Protein AF-A0A3B9YF34-F1 (afdb_monomer_lite)

Structure (mmCIF, N/CA/C/O backbone):
data_AF-A0A3B9YF34-F1
#
_entry.id   AF-A0A3B9YF34-F1
#
loop_
_atom_site.group_PDB
_atom_site.id
_atom_site.type_symbol
_atom_site.label_atom_id
_atom_site.label_alt_id
_atom_site.label_comp_id
_atom_site.label_asym_id
_atom_site.label_entity_id
_atom_site.label_seq_id
_atom_site.pdbx_PDB_ins_code
_atom_site.Cartn_x
_atom_site.Cartn_y
_atom_site.Cartn_z
_atom_site.occupancy
_atom_site.B_iso_or_equiv
_atom_site.auth_seq_id
_atom_site.auth_comp_id
_atom_site.auth_asym_id
_atom_site.auth_atom_id
_atom_site.pdbx_PDB_model_num
ATOM 1 N N . MET A 1 1 ? -13.898 -15.153 -31.337 1.00 58.31 1 MET A N 1
ATOM 2 C CA . MET A 1 1 ? -12.821 -14.149 -31.198 1.00 58.31 1 MET A CA 1
ATOM 3 C C . MET A 1 1 ? -11.524 -14.801 -31.645 1.00 58.31 1 MET A C 1
ATOM 5 O O . MET A 1 1 ? -11.130 -15.784 -31.034 1.00 58.31 1 MET A O 1
ATOM 9 N N . ILE A 1 2 ? -10.920 -14.333 -32.736 1.00 76.56 2 ILE A N 1
ATOM 10 C CA . ILE A 1 2 ? -9.620 -14.837 -33.200 1.00 76.56 2 ILE A CA 1
ATOM 11 C C . ILE A 1 2 ? -8.551 -14.050 -32.438 1.00 76.56 2 ILE A C 1
ATOM 13 O O . ILE A 1 2 ? -8.515 -12.827 -32.538 1.00 76.56 2 ILE A O 1
ATOM 17 N N . ILE A 1 3 ? -7.735 -14.728 -31.630 1.00 77.19 3 ILE A N 1
ATOM 18 C CA . ILE A 1 3 ? -6.566 -14.112 -30.992 1.00 77.19 3 ILE A CA 1
ATOM 19 C C . ILE A 1 3 ? -5.372 -14.370 -31.909 1.00 77.19 3 ILE A C 1
ATOM 21 O O . ILE A 1 3 ? -4.927 -15.508 -32.057 1.00 77.19 3 ILE A O 1
ATOM 25 N N . GLU A 1 4 ? -4.884 -13.307 -32.539 1.00 82.31 4 GLU A N 1
ATOM 26 C CA . GLU A 1 4 ? -3.651 -13.293 -33.328 1.00 82.31 4 GLU A CA 1
ATOM 27 C C . GLU A 1 4 ? -2.471 -13.814 -32.490 1.00 82.31 4 GLU A C 1
ATOM 29 O O . GLU A 1 4 ? -2.164 -13.270 -31.429 1.00 82.31 4 GLU A O 1
ATOM 34 N N . LYS A 1 5 ? -1.809 -14.886 -32.950 1.00 82.62 5 LYS A N 1
ATOM 35 C CA . LYS A 1 5 ? -0.663 -15.498 -32.243 1.00 82.62 5 LYS A CA 1
ATOM 36 C C . LYS A 1 5 ? 0.658 -14.765 -32.484 1.00 82.62 5 LYS A C 1
ATOM 38 O O . LYS A 1 5 ? 1.642 -15.038 -31.799 1.00 82.62 5 LYS A O 1
ATOM 43 N N . LYS A 1 6 ? 0.699 -13.869 -33.471 1.00 84.88 6 LYS A N 1
ATOM 44 C CA . LYS A 1 6 ? 1.877 -13.064 -33.789 1.00 84.88 6 LYS A CA 1
ATOM 45 C C . LYS A 1 6 ? 1.880 -11.812 -32.920 1.00 84.88 6 LYS A C 1
ATOM 47 O O . LYS A 1 6 ? 0.859 -11.137 -32.805 1.00 84.88 6 LYS A O 1
ATOM 52 N N . GLN A 1 7 ? 3.028 -11.504 -32.317 1.00 81.44 7 GLN A N 1
ATOM 53 C CA . GLN A 1 7 ? 3.180 -10.290 -31.521 1.00 81.44 7 GLN A CA 1
ATOM 54 C C . GLN A 1 7 ? 2.907 -9.061 -32.393 1.00 81.44 7 GLN A C 1
ATOM 56 O O . GLN A 1 7 ? 3.581 -8.855 -33.400 1.00 81.44 7 GLN A O 1
ATOM 61 N N . GLN A 1 8 ? 1.915 -8.265 -31.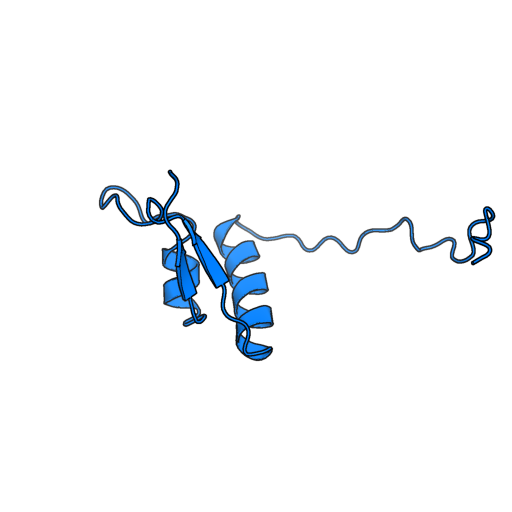997 1.00 87.81 8 GLN A N 1
ATOM 62 C CA . GLN A 1 8 ? 1.479 -7.073 -32.737 1.00 87.81 8 GLN A CA 1
ATOM 63 C C . GLN A 1 8 ? 2.235 -5.808 -32.306 1.00 87.81 8 GLN A C 1
ATOM 65 O O . GLN A 1 8 ? 2.343 -4.859 -33.072 1.00 87.81 8 GLN A O 1
ATOM 70 N N . ASP A 1 9 ? 2.777 -5.801 -31.085 1.00 86.50 9 ASP A N 1
ATOM 71 C CA . ASP A 1 9 ? 3.532 -4.677 -30.532 1.00 86.50 9 ASP A CA 1
ATOM 72 C C . ASP A 1 9 ? 4.835 -5.189 -29.896 1.00 86.50 9 ASP A C 1
ATOM 74 O O . ASP A 1 9 ? 4.801 -5.788 -28.817 1.00 86.50 9 ASP A O 1
ATOM 78 N N . PRO A 1 10 ? 5.996 -4.983 -30.533 1.00 79.50 10 PRO A N 1
ATOM 79 C CA . PRO A 1 10 ? 7.267 -5.481 -30.032 1.00 79.50 10 PRO A CA 1
ATOM 80 C C . PRO A 1 10 ? 7.710 -4.811 -28.729 1.00 79.50 10 PRO A C 1
ATOM 82 O O . PRO A 1 10 ? 8.669 -5.293 -28.153 1.00 79.50 10 PRO A O 1
ATOM 85 N N . LEU A 1 11 ? 7.045 -3.760 -28.233 1.00 82.06 11 LEU A N 1
ATOM 86 C CA . LEU A 1 11 ? 7.385 -3.092 -26.971 1.00 82.06 11 LEU A CA 1
ATOM 87 C C . LEU A 1 11 ? 6.515 -3.539 -25.792 1.00 82.06 11 LEU A C 1
ATOM 89 O O . LEU A 1 11 ? 6.855 -3.266 -24.644 1.00 82.06 11 LEU A O 1
ATOM 93 N N . ARG A 1 12 ? 5.433 -4.291 -26.030 1.00 79.44 12 ARG A N 1
ATOM 94 C CA . ARG A 1 12 ? 4.523 -4.768 -24.968 1.00 79.44 12 ARG A CA 1
ATOM 95 C C . ARG A 1 12 ? 5.160 -5.700 -23.933 1.00 79.44 12 ARG A C 1
ATOM 97 O O . ARG A 1 12 ? 4.551 -5.932 -22.893 1.00 79.44 12 ARG A O 1
ATOM 104 N N . TYR A 1 13 ? 6.343 -6.248 -24.210 1.00 80.00 13 TYR A N 1
ATOM 105 C CA . TYR A 1 13 ? 7.101 -7.026 -23.223 1.00 80.00 13 TYR A CA 1
ATOM 106 C C . TYR A 1 13 ? 7.767 -6.134 -22.165 1.00 80.00 13 TYR A C 1
ATOM 108 O O . TYR A 1 13 ? 8.117 -6.615 -21.087 1.00 80.00 13 TYR A O 1
ATOM 116 N N . ALA A 1 14 ? 7.986 -4.853 -22.476 1.00 80.19 14 ALA A N 1
ATOM 117 C CA . ALA A 1 14 ? 8.667 -3.927 -21.594 1.00 80.19 14 ALA A CA 1
ATOM 118 C C . ALA A 1 14 ? 7.690 -3.421 -20.528 1.00 80.19 14 ALA A C 1
ATOM 120 O O . ALA A 1 14 ? 6.718 -2.719 -20.810 1.00 80.19 14 ALA A O 1
ATOM 121 N N . PHE A 1 15 ? 7.963 -3.773 -19.275 1.00 78.75 15 PHE A N 1
ATOM 122 C CA . PHE A 1 15 ? 7.220 -3.255 -18.136 1.00 78.75 15 PHE A CA 1
ATOM 123 C C . PHE A 1 15 ? 7.807 -1.908 -17.708 1.00 78.75 15 PHE A C 1
ATOM 125 O O . PHE A 1 15 ? 9.002 -1.794 -17.433 1.00 78.75 15 PHE A O 1
ATOM 132 N N . GLY A 1 16 ? 6.957 -0.884 -17.623 1.00 83.44 16 GLY A N 1
ATOM 133 C CA . GLY A 1 16 ? 7.316 0.409 -17.043 1.00 83.44 16 GLY A CA 1
ATOM 134 C C . GLY A 1 16 ? 7.431 0.304 -15.524 1.00 83.44 16 GLY A C 1
ATOM 135 O O . GLY A 1 16 ? 6.472 0.594 -14.809 1.00 83.44 16 GLY A O 1
ATOM 136 N N . TRP A 1 17 ? 8.585 -0.146 -15.033 1.00 87.56 17 TRP A N 1
ATOM 137 C CA . TRP A 1 17 ? 8.850 -0.237 -13.600 1.00 87.56 17 TRP A CA 1
ATOM 138 C C . TRP A 1 17 ? 9.017 1.154 -12.988 1.00 87.56 17 TRP A C 1
ATOM 140 O O . TRP A 1 17 ? 9.769 1.989 -13.487 1.00 87.56 17 TRP A O 1
ATOM 150 N N . LEU A 1 18 ? 8.325 1.389 -11.875 1.00 90.81 18 LEU A N 1
ATOM 151 C CA . LEU A 1 18 ? 8.534 2.553 -11.021 1.00 90.81 18 LEU A CA 1
ATOM 152 C C . LEU A 1 18 ? 9.183 2.077 -9.724 1.00 90.81 18 LEU A C 1
ATOM 154 O O . LEU A 1 18 ? 8.625 1.228 -9.027 1.00 90.81 18 LEU A O 1
ATOM 158 N N . TYR A 1 19 ? 10.353 2.626 -9.415 1.00 94.31 19 TYR A N 1
ATOM 159 C CA . TYR A 1 19 ? 11.113 2.304 -8.211 1.00 94.31 19 TYR A CA 1
ATOM 160 C C . TYR A 1 19 ? 10.785 3.288 -7.084 1.00 94.31 19 TYR A C 1
ATOM 162 O O . TYR A 1 19 ? 10.452 4.447 -7.336 1.00 94.31 19 TYR A O 1
ATOM 170 N N . PHE A 1 20 ? 10.863 2.817 -5.839 1.00 96.12 20 PHE A N 1
ATOM 171 C CA . PHE A 1 20 ? 10.534 3.596 -4.647 1.00 96.12 20 PHE A CA 1
ATOM 172 C C . PHE A 1 20 ? 11.485 3.255 -3.501 1.00 96.12 20 PHE A C 1
ATOM 174 O O . PHE A 1 20 ? 11.891 2.103 -3.363 1.00 96.12 20 PHE A O 1
ATOM 181 N N . ASP A 1 21 ? 11.733 4.225 -2.621 1.00 96.00 21 ASP A N 1
ATOM 182 C CA . ASP A 1 21 ? 12.640 4.078 -1.469 1.00 96.00 21 ASP A CA 1
ATOM 183 C C . ASP A 1 21 ? 12.125 3.098 -0.402 1.00 96.00 21 ASP A C 1
ATOM 185 O O . ASP A 1 21 ? 12.853 2.685 0.496 1.00 96.00 21 ASP A O 1
ATOM 189 N N . SER A 1 22 ? 10.838 2.740 -0.454 1.00 94.19 22 SER A N 1
ATOM 190 C CA . SER A 1 22 ? 10.243 1.727 0.417 1.00 94.19 22 SER A CA 1
ATOM 191 C C . SER A 1 22 ? 8.937 1.179 -0.153 1.00 94.19 22 SER A C 1
ATOM 193 O O . SER A 1 22 ? 8.242 1.842 -0.931 1.00 94.19 22 SER A O 1
ATOM 195 N N . ALA A 1 23 ? 8.527 0.004 0.335 1.00 91.06 23 ALA A N 1
ATOM 196 C CA . ALA A 1 23 ? 7.206 -0.555 0.048 1.00 91.06 23 ALA A CA 1
ATOM 197 C C . ALA A 1 23 ? 6.071 0.407 0.453 1.00 91.06 23 ALA A C 1
ATOM 199 O O . ALA A 1 23 ? 5.103 0.568 -0.290 1.00 91.06 23 ALA A O 1
ATOM 200 N N . ARG A 1 24 ? 6.213 1.121 1.584 1.00 91.31 24 ARG A N 1
ATOM 201 C CA . ARG A 1 24 ? 5.238 2.134 2.029 1.00 91.31 24 ARG A CA 1
ATOM 202 C C . ARG A 1 24 ? 5.124 3.283 1.023 1.00 91.31 24 ARG A C 1
ATOM 204 O O . ARG A 1 24 ? 4.017 3.743 0.755 1.00 91.31 24 ARG A O 1
ATOM 211 N N . ALA A 1 25 ? 6.239 3.756 0.461 1.00 94.56 25 ALA A N 1
ATOM 212 C CA . ALA A 1 25 ? 6.235 4.827 -0.536 1.00 94.56 25 ALA A CA 1
ATOM 213 C C . ALA A 1 25 ? 5.526 4.397 -1.833 1.00 94.56 25 ALA A C 1
ATOM 215 O O . ALA A 1 25 ? 4.644 5.116 -2.314 1.00 94.56 25 ALA A O 1
ATOM 216 N N . GLY A 1 26 ? 5.831 3.194 -2.332 1.00 95.25 26 GLY A N 1
ATOM 217 C CA . GLY A 1 26 ? 5.146 2.611 -3.489 1.00 95.25 26 GLY A CA 1
ATOM 218 C C . GLY A 1 26 ? 3.648 2.418 -3.243 1.00 95.25 26 GLY A C 1
ATOM 219 O O . GLY A 1 26 ? 2.819 2.868 -4.038 1.00 95.25 26 GLY A O 1
ATOM 220 N N . LEU A 1 27 ? 3.277 1.859 -2.087 1.00 94.12 27 LEU A N 1
ATOM 221 C CA . LEU A 1 27 ? 1.878 1.685 -1.702 1.00 94.12 27 LEU A CA 1
ATOM 222 C C . LEU A 1 27 ? 1.143 3.033 -1.644 1.00 94.12 27 LEU A C 1
ATOM 224 O O . LEU A 1 27 ? 0.086 3.180 -2.254 1.00 94.12 27 LEU A O 1
ATOM 228 N N . LYS A 1 28 ? 1.722 4.065 -1.013 1.00 94.88 28 LYS A N 1
ATOM 229 C CA . LYS A 1 28 ? 1.128 5.416 -0.981 1.00 94.88 28 LYS A CA 1
ATOM 230 C C . LYS A 1 28 ? 0.902 5.997 -2.377 1.00 94.88 28 LYS A C 1
ATOM 232 O O . LYS A 1 28 ? -0.098 6.685 -2.594 1.00 94.88 28 LYS A O 1
ATOM 237 N N . ARG A 1 29 ? 1.798 5.731 -3.333 1.00 95.19 29 ARG A N 1
ATOM 23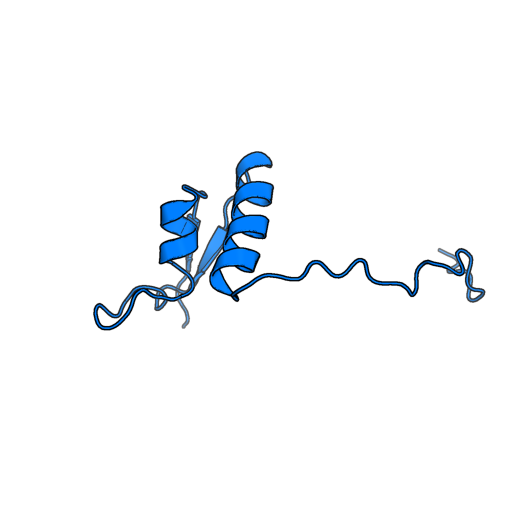8 C CA . ARG A 1 29 ? 1.649 6.187 -4.724 1.00 95.19 29 ARG A CA 1
ATOM 239 C C . ARG A 1 29 ? 0.453 5.538 -5.424 1.00 95.19 29 ARG A C 1
ATOM 241 O O . ARG A 1 29 ? -0.241 6.240 -6.167 1.00 95.19 29 ARG A O 1
ATOM 248 N N . VAL A 1 30 ? 0.217 4.248 -5.184 1.00 93.75 30 VAL A N 1
ATOM 249 C CA . VAL A 1 30 ? -0.947 3.509 -5.700 1.00 93.75 30 VAL A CA 1
ATOM 250 C C . VAL A 1 30 ? -2.229 4.007 -5.035 1.00 93.75 30 VAL A C 1
ATOM 252 O O . VAL A 1 30 ? -3.163 4.409 -5.724 1.00 93.75 30 VAL A O 1
ATOM 255 N N . LEU A 1 31 ? -2.242 4.088 -3.703 1.00 94.12 31 LEU A N 1
ATOM 256 C CA . LEU A 1 31 ? -3.394 4.535 -2.916 1.00 94.12 31 LEU A CA 1
ATOM 257 C C . LEU A 1 31 ? -3.890 5.922 -3.335 1.00 94.12 31 LEU A C 1
ATOM 259 O O . LEU A 1 31 ? -5.073 6.102 -3.601 1.00 94.12 31 LEU A O 1
ATOM 263 N N . ARG A 1 32 ? -2.981 6.891 -3.503 1.00 93.12 32 ARG A N 1
ATOM 264 C CA . ARG A 1 32 ? -3.331 8.235 -3.995 1.00 93.12 32 ARG A CA 1
ATOM 265 C C . ARG A 1 32 ? -3.957 8.213 -5.390 1.00 93.12 32 ARG A C 1
ATOM 267 O O . ARG A 1 32 ? -4.818 9.041 -5.676 1.00 93.12 32 ARG A O 1
ATOM 274 N N . ALA A 1 33 ? -3.511 7.316 -6.269 1.00 92.06 33 ALA A N 1
ATOM 275 C CA . ALA A 1 33 ? -4.073 7.199 -7.612 1.00 92.06 33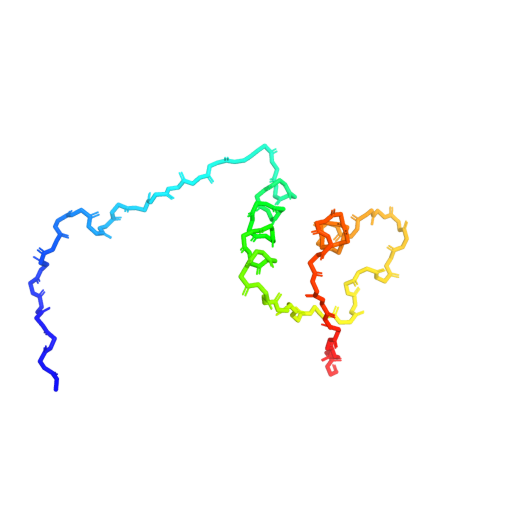 ALA A CA 1
ATOM 276 C C . ALA A 1 33 ? -5.499 6.632 -7.570 1.00 92.06 33 ALA A C 1
ATOM 278 O O . ALA A 1 33 ? -6.387 7.164 -8.230 1.00 92.06 33 ALA A O 1
ATOM 279 N N . GLU A 1 34 ? -5.736 5.609 -6.751 1.00 89.38 34 GLU A N 1
ATOM 280 C CA . GLU A 1 34 ? -7.059 4.994 -6.612 1.00 89.38 34 GLU A CA 1
ATOM 281 C C . GLU A 1 34 ? -8.040 5.882 -5.829 1.00 89.38 34 GLU A C 1
ATOM 283 O O . GLU A 1 34 ? -9.212 5.969 -6.196 1.00 89.38 34 GLU A O 1
ATOM 288 N N . ALA A 1 35 ? -7.561 6.633 -4.831 1.00 86.75 35 ALA A N 1
ATOM 289 C CA . ALA A 1 35 ? -8.353 7.642 -4.129 1.00 86.75 35 ALA A CA 1
ATOM 290 C C . ALA A 1 35 ? -8.852 8.734 -5.088 1.00 86.75 35 ALA A C 1
ATOM 292 O O . ALA A 1 35 ? -10.027 9.092 -5.057 1.00 86.75 35 ALA A O 1
ATOM 293 N N . LYS A 1 36 ? -7.995 9.211 -6.007 1.00 88.56 36 LYS A N 1
ATOM 294 C CA . LYS A 1 36 ? -8.394 10.155 -7.071 1.00 88.56 36 LYS A CA 1
ATOM 295 C C . LYS A 1 36 ? -9.439 9.571 -8.023 1.00 88.56 36 LYS A C 1
ATOM 297 O O . LYS A 1 36 ? -10.223 10.319 -8.591 1.00 88.56 36 LYS A O 1
ATOM 302 N N . ARG A 1 37 ? -9.459 8.247 -8.191 1.00 90.75 37 ARG A N 1
ATOM 303 C CA . ARG A 1 37 ? -10.473 7.523 -8.974 1.00 90.75 37 ARG A CA 1
ATOM 304 C C . ARG A 1 37 ? -11.766 7.269 -8.187 1.00 90.75 37 ARG A C 1
ATOM 306 O O . ARG A 1 37 ? -12.653 6.600 -8.705 1.00 90.75 37 ARG A O 1
ATOM 313 N N . GLY A 1 38 ? -11.870 7.748 -6.944 1.00 87.69 38 GLY A N 1
ATOM 314 C CA . GLY A 1 38 ? -13.044 7.565 -6.087 1.00 87.69 38 GLY A CA 1
ATOM 315 C C . GLY A 1 38 ? -13.266 6.120 -5.639 1.00 87.69 38 GLY A C 1
ATOM 316 O O . GLY A 1 38 ? -14.360 5.771 -5.196 1.00 87.69 38 GLY A O 1
ATOM 317 N N . ARG A 1 39 ? -12.255 5.254 -5.767 1.00 87.75 39 ARG A N 1
ATOM 318 C CA . ARG A 1 39 ? -12.384 3.840 -5.416 1.00 87.75 39 ARG A CA 1
ATOM 319 C C . ARG A 1 39 ? -12.171 3.620 -3.928 1.00 87.75 39 ARG A C 1
ATOM 321 O O . ARG A 1 39 ? -11.418 4.328 -3.260 1.00 87.75 39 ARG A O 1
ATOM 328 N N . LYS A 1 40 ? -12.842 2.588 -3.428 1.00 90.75 40 LYS A N 1
ATOM 329 C CA . LYS A 1 40 ? -12.717 2.098 -2.061 1.00 90.75 40 LYS A CA 1
ATOM 330 C C . LYS A 1 40 ? -11.915 0.803 -2.055 1.00 90.75 40 LYS A C 1
ATOM 332 O O . LYS A 1 40 ? -12.073 -0.016 -2.955 1.00 90.75 40 LYS A O 1
ATOM 337 N N . ILE A 1 41 ? -11.104 0.612 -1.023 1.00 91.06 41 ILE A N 1
ATOM 338 C CA . ILE A 1 41 ? -10.280 -0.588 -0.846 1.00 91.06 41 ILE A CA 1
ATOM 339 C C . ILE A 1 41 ? -10.876 -1.509 0.213 1.00 91.06 41 ILE A C 1
ATOM 341 O O . ILE A 1 41 ? -11.430 -1.051 1.216 1.00 91.06 41 ILE A O 1
ATOM 345 N N . LEU A 1 42 ? -10.719 -2.811 0.002 1.00 93.06 42 LEU A N 1
ATOM 346 C CA . LEU A 1 42 ? -11.016 -3.832 0.996 1.00 93.06 42 LEU A CA 1
ATOM 347 C C . LEU A 1 42 ? -9.731 -4.207 1.729 1.00 93.06 42 LEU A C 1
ATOM 349 O O . LEU A 1 42 ? -8.694 -4.415 1.103 1.00 93.06 42 LEU A O 1
ATOM 353 N N . VAL A 1 43 ? -9.804 -4.262 3.054 1.00 91.19 43 VAL A N 1
ATOM 354 C CA . VAL A 1 43 ? -8.660 -4.529 3.931 1.00 91.19 43 VAL A CA 1
ATOM 355 C C . VAL A 1 43 ? -9.014 -5.699 4.852 1.00 91.19 43 VAL A C 1
ATOM 357 O O . VAL A 1 43 ? -10.098 -5.678 5.431 1.00 91.19 43 VAL A O 1
ATOM 360 N N . PRO A 1 44 ? -8.164 -6.722 5.018 1.00 90.94 44 PRO A N 1
ATOM 361 C CA . PRO A 1 44 ? -8.474 -7.792 5.958 1.00 90.94 44 PRO A CA 1
ATOM 362 C C . PRO A 1 44 ? -8.538 -7.270 7.398 1.00 90.94 44 PRO A C 1
ATOM 364 O O . PRO A 1 44 ? -7.750 -6.411 7.787 1.00 90.94 44 PRO A O 1
ATOM 367 N N . ALA A 1 45 ? -9.472 -7.782 8.200 1.00 89.19 45 ALA A N 1
ATOM 368 C CA . ALA A 1 45 ? -9.785 -7.245 9.528 1.00 89.19 45 ALA A CA 1
ATOM 369 C C . ALA A 1 45 ? -8.638 -7.359 10.550 1.00 89.19 45 ALA A C 1
ATOM 371 O O . ALA A 1 45 ? -8.622 -6.601 11.516 1.00 89.19 45 ALA A O 1
ATOM 372 N N . TYR A 1 46 ? -7.665 -8.253 10.334 1.00 85.88 46 TYR A N 1
ATOM 373 C CA . TYR A 1 46 ? -6.471 -8.339 11.186 1.00 85.88 46 TYR A CA 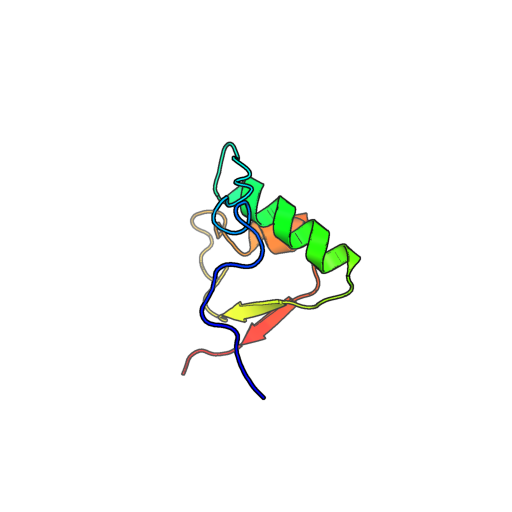1
ATOM 374 C C . TYR A 1 46 ? -5.471 -7.195 10.936 1.00 85.88 46 TYR A C 1
ATOM 376 O O . TYR A 1 46 ? -4.566 -6.949 11.738 1.00 85.88 46 TYR A O 1
ATOM 384 N N . VAL A 1 47 ? -5.571 -6.501 9.797 1.00 86.31 47 VAL A N 1
ATOM 385 C CA . VAL A 1 47 ? -4.613 -5.460 9.418 1.00 86.31 47 VAL A CA 1
ATOM 386 C C . VAL A 1 47 ? -4.845 -4.222 10.284 1.00 86.31 47 VAL A C 1
ATOM 388 O O . VAL A 1 47 ? -5.918 -3.626 10.264 1.00 86.31 47 VAL A O 1
ATOM 391 N N . GLY A 1 48 ? -3.813 -3.812 11.026 1.00 73.12 48 GLY A N 1
ATOM 392 C CA . GLY A 1 48 ? -3.888 -2.691 11.973 1.00 73.12 48 GLY A CA 1
ATOM 393 C C . GLY A 1 48 ? -4.276 -3.083 13.403 1.00 73.12 48 GLY A C 1
ATOM 394 O O . GLY A 1 48 ? -4.456 -2.200 14.234 1.00 73.12 48 GLY A O 1
ATOM 395 N N . GLN A 1 49 ? -4.376 -4.382 13.704 1.00 67.62 49 GLN A N 1
ATOM 396 C CA . GLN A 1 49 ? -4.776 -4.893 15.021 1.00 67.62 49 GLN A CA 1
ATOM 397 C C . GLN A 1 49 ? -3.644 -4.869 16.074 1.00 67.62 49 GLN A C 1
ATOM 399 O O . GLN A 1 49 ? -3.910 -5.012 17.263 1.00 67.62 49 GLN A O 1
ATOM 404 N N . SER A 1 50 ? -2.385 -4.656 15.665 1.00 66.25 50 SER A N 1
ATOM 405 C CA . SER A 1 50 ? -1.228 -4.565 16.569 1.00 66.25 50 SER A CA 1
ATOM 406 C C . SER A 1 50 ? -0.7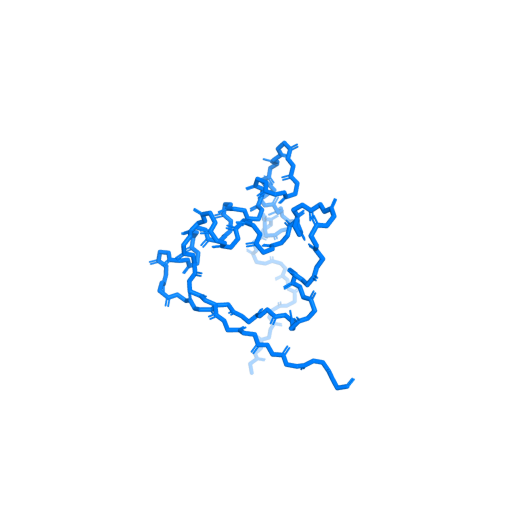49 -3.122 16.727 1.00 66.25 50 SER A C 1
ATOM 408 O O . SER A 1 50 ? -0.551 -2.414 15.742 1.00 66.25 50 SER A O 1
ATOM 410 N N . SER A 1 51 ? -0.519 -2.706 17.975 1.00 60.50 51 SER A N 1
ATOM 411 C CA . SER A 1 51 ? 0.064 -1.410 18.343 1.00 60.50 51 SER A CA 1
ATOM 412 C C . SER A 1 51 ? 1.596 -1.381 18.279 1.00 60.50 51 SER A C 1
ATOM 414 O O . SER A 1 51 ? 2.183 -0.317 18.460 1.00 60.50 51 SER A O 1
ATOM 416 N N . ARG A 1 52 ? 2.252 -2.532 18.062 1.00 57.84 52 ARG A N 1
ATOM 417 C CA . ARG A 1 52 ? 3.706 -2.674 18.256 1.00 57.84 52 ARG A CA 1
ATOM 418 C C . ARG A 1 52 ? 4.580 -2.127 17.139 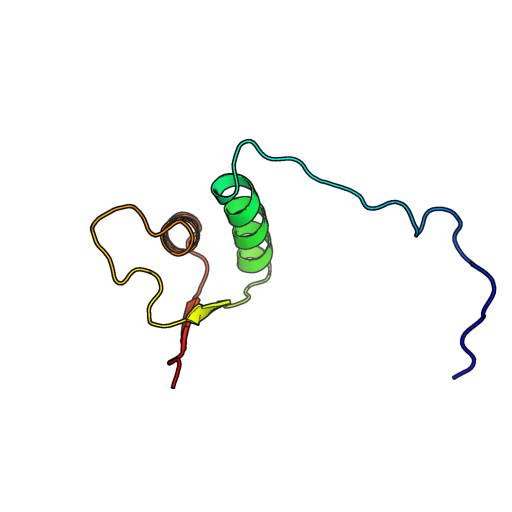1.00 57.84 52 ARG A C 1
ATOM 420 O O . ARG A 1 52 ? 5.757 -1.930 17.372 1.00 57.84 52 ARG A O 1
ATOM 427 N N . GLU A 1 53 ? 4.025 -1.827 15.982 1.00 49.56 53 GLU A N 1
ATOM 428 C CA . GLU A 1 53 ? 4.714 -1.150 14.891 1.00 49.56 53 GLU A CA 1
ATOM 429 C C . GLU A 1 53 ? 3.624 -0.727 13.917 1.00 49.56 53 GLU A C 1
ATOM 431 O O . GLU A 1 53 ? 2.659 -1.466 13.706 1.00 49.56 53 GLU A O 1
ATOM 436 N N . GLY A 1 54 ? 3.739 0.473 13.348 1.00 61.31 54 GLY A N 1
ATOM 437 C CA . GLY A 1 54 ? 2.794 0.934 12.341 1.00 61.31 54 GLY A CA 1
ATOM 438 C C . GLY A 1 54 ? 2.608 -0.152 11.281 1.00 61.31 54 GLY A C 1
ATOM 439 O O . GLY A 1 54 ? 3.596 -0.642 10.736 1.00 61.31 54 GLY A O 1
ATOM 440 N N . SER A 1 55 ? 1.358 -0.538 11.031 1.00 69.75 55 SER A N 1
ATOM 441 C CA . SER A 1 55 ? 0.895 -1.751 10.326 1.00 69.75 55 SER A CA 1
ATOM 442 C C . SER A 1 55 ? 1.515 -2.050 8.952 1.00 69.75 55 SER A C 1
ATOM 444 O O . SER A 1 55 ? 1.157 -3.045 8.323 1.00 69.75 55 SER A O 1
ATOM 446 N N . GLY A 1 56 ? 2.352 -1.159 8.415 1.00 78.25 56 GLY A N 1
ATOM 447 C CA . GLY A 1 56 ? 2.973 -1.235 7.093 1.00 78.25 56 GLY A CA 1
ATOM 448 C C . GLY A 1 56 ? 1.989 -0.996 5.948 1.00 78.25 56 GLY A C 1
ATOM 449 O O . GLY A 1 56 ? 2.371 -0.453 4.916 1.00 78.25 56 GLY A O 1
ATOM 450 N N . VAL A 1 57 ? 0.718 -1.339 6.161 1.00 86.69 57 VAL A N 1
ATOM 451 C CA . VAL A 1 57 ? -0.365 -1.326 5.180 1.00 86.69 57 VAL A CA 1
ATOM 452 C C . VAL A 1 57 ? -1.462 -0.339 5.570 1.00 86.69 57 VAL A C 1
ATOM 454 O O . VAL A 1 57 ? -1.844 0.500 4.755 1.00 86.69 57 VAL A O 1
ATOM 457 N N . PHE A 1 58 ? -1.956 -0.384 6.811 1.00 89.94 58 PHE A N 1
ATOM 458 C CA . PHE A 1 58 ? -3.050 0.482 7.256 1.00 89.94 58 PHE A CA 1
ATOM 459 C C . PHE A 1 58 ? -2.619 1.937 7.442 1.00 89.94 58 PHE A C 1
ATOM 461 O O . PHE A 1 58 ? -3.390 2.836 7.110 1.00 89.94 58 PHE A O 1
ATOM 468 N N . ASP A 1 59 ? -1.394 2.201 7.908 1.00 89.81 59 ASP A N 1
ATOM 469 C CA . ASP A 1 59 ? -0.932 3.585 8.096 1.00 89.81 59 ASP A CA 1
ATOM 470 C C . ASP A 1 59 ? -0.897 4.331 6.754 1.00 89.81 59 ASP A C 1
ATOM 472 O O . ASP A 1 59 ? -1.524 5.384 6.662 1.00 89.81 59 ASP A O 1
ATOM 476 N N . PRO A 1 60 ? -0.315 3.776 5.666 1.00 91.81 60 PRO A N 1
ATOM 477 C CA . PRO A 1 60 ? -0.436 4.352 4.325 1.00 91.81 60 PRO A CA 1
ATOM 478 C C . PRO A 1 60 ? -1.878 4.625 3.868 1.00 91.81 60 PRO A C 1
ATOM 480 O O . PRO A 1 60 ? -2.138 5.658 3.245 1.00 91.81 60 PRO A O 1
ATOM 483 N N . ILE A 1 61 ? -2.827 3.732 4.173 1.00 91.44 61 ILE A N 1
ATOM 484 C CA . ILE A 1 61 ? -4.253 3.910 3.839 1.00 91.44 61 ILE A CA 1
ATOM 485 C C . ILE A 1 61 ? -4.829 5.118 4.588 1.00 91.44 61 ILE A C 1
ATOM 487 O O . ILE A 1 61 ? -5.483 5.968 3.976 1.00 91.44 61 ILE A O 1
ATOM 491 N N . ARG A 1 62 ? -4.527 5.243 5.887 1.00 89.19 62 ARG A N 1
ATOM 492 C CA . ARG A 1 62 ? -4.941 6.380 6.723 1.00 89.19 62 ARG A CA 1
ATOM 493 C C . ARG A 1 62 ? -4.288 7.690 6.281 1.00 89.19 62 ARG A C 1
ATOM 495 O O . ARG A 1 62 ? -4.991 8.678 6.083 1.00 89.19 62 ARG A O 1
ATOM 502 N N . GLU A 1 63 ? -2.971 7.695 6.078 1.00 91.25 63 GLU A N 1
ATOM 503 C CA . GLU A 1 63 ? -2.178 8.860 5.654 1.00 91.25 63 GLU A CA 1
ATOM 504 C C . GLU A 1 63 ? -2.659 9.434 4.315 1.00 91.25 63 GLU A C 1
ATOM 506 O O . GLU A 1 63 ? -2.663 10.647 4.111 1.00 91.25 63 GLU A O 1
ATOM 511 N N . THR A 1 64 ? -3.078 8.570 3.387 1.00 92.00 64 THR A N 1
ATOM 512 C CA . THR A 1 64 ? -3.572 8.980 2.062 1.00 92.00 64 THR A CA 1
ATOM 513 C C . THR A 1 64 ? -5.062 9.312 2.035 1.00 92.00 64 THR A C 1
ATOM 515 O O . THR A 1 64 ? -5.554 9.737 0.992 1.00 92.00 64 THR A O 1
ATOM 518 N N . ARG A 1 65 ? -5.775 9.151 3.162 1.00 91.00 65 ARG A N 1
ATOM 519 C CA . ARG A 1 65 ? -7.233 9.335 3.284 1.00 91.00 65 ARG A CA 1
ATOM 520 C C . ARG A 1 65 ? -8.023 8.528 2.248 1.00 91.00 65 ARG A C 1
ATOM 522 O O . ARG A 1 65 ? -9.075 8.962 1.783 1.00 91.00 65 ARG A O 1
ATOM 529 N N . THR A 1 66 ? -7.516 7.355 1.877 1.00 90.75 66 THR A N 1
ATOM 530 C CA . THR A 1 66 ? -8.182 6.511 0.882 1.00 90.75 66 THR A CA 1
ATOM 531 C C . THR A 1 66 ? -9.385 5.812 1.527 1.00 90.75 66 THR A C 1
ATOM 533 O O . THR A 1 66 ? -9.220 5.214 2.592 1.00 90.75 66 THR A O 1
ATOM 536 N N . PRO A 1 67 ? -10.594 5.850 0.932 1.00 92.31 67 PRO A N 1
ATOM 537 C CA . PRO A 1 67 ? -11.757 5.165 1.493 1.00 92.31 67 PRO A CA 1
ATOM 538 C C . PRO A 1 67 ? -11.521 3.656 1.621 1.00 92.31 67 PRO A C 1
ATOM 540 O O . PRO A 1 67 ? -11.119 3.014 0.653 1.00 92.31 67 PRO A O 1
ATOM 543 N N . PHE A 1 68 ? -11.832 3.061 2.775 1.00 92.31 68 PHE A N 1
ATOM 544 C CA . PHE A 1 68 ? -11.639 1.624 3.003 1.00 92.31 68 PHE A CA 1
ATOM 545 C C . PHE A 1 68 ? -12.810 0.963 3.746 1.00 92.31 68 PHE A C 1
ATOM 547 O O . PHE A 1 68 ? -13.635 1.630 4.384 1.00 92.31 68 PHE A O 1
ATOM 554 N N . ARG A 1 69 ? -12.888 -0.368 3.656 1.00 93.38 69 ARG A N 1
ATOM 555 C CA . ARG A 1 69 ? -13.749 -1.236 4.475 1.00 93.38 69 ARG A CA 1
ATOM 556 C C . ARG A 1 69 ? -12.977 -2.486 4.882 1.00 93.38 69 ARG A C 1
ATOM 558 O O . ARG A 1 69 ? -12.246 -3.043 4.068 1.00 93.38 69 ARG A O 1
ATOM 565 N N . PHE A 1 70 ? -13.167 -2.917 6.126 1.00 92.62 70 PHE A N 1
ATOM 566 C CA . PHE A 1 70 ? -12.609 -4.181 6.583 1.00 92.62 70 PHE A CA 1
ATOM 567 C C . PHE A 1 70 ? -13.462 -5.365 6.120 1.00 92.62 70 PHE A C 1
ATOM 569 O O . PHE A 1 70 ? -14.688 -5.249 6.069 1.00 92.62 70 PHE A O 1
ATOM 576 N N . TYR A 1 71 ? -12.822 -6.493 5.821 1.00 92.69 71 TYR A N 1
ATOM 577 C CA . TYR A 1 71 ? -13.478 -7.784 5.622 1.00 92.69 71 TYR A CA 1
ATOM 578 C C . TYR A 1 71 ? -12.926 -8.814 6.608 1.00 92.69 71 TYR A C 1
ATOM 580 O O . TYR A 1 71 ? -11.740 -8.798 6.938 1.00 92.69 71 TYR A O 1
ATOM 588 N N . ARG A 1 72 ? -13.796 -9.696 7.106 1.00 90.88 72 ARG A N 1
ATOM 589 C CA . ARG A 1 72 ? -13.377 -10.812 7.958 1.00 90.88 72 ARG A CA 1
ATOM 590 C C . ARG A 1 72 ? -12.647 -11.852 7.122 1.00 90.88 72 ARG A C 1
ATOM 592 O O . ARG A 1 72 ? -13.054 -12.131 6.000 1.00 90.88 72 ARG A O 1
ATOM 599 N N . LEU A 1 73 ? -11.606 -12.410 7.715 1.00 82.25 73 LEU A N 1
ATOM 600 C CA . LEU A 1 73 ? -11.091 -13.711 7.333 1.00 82.25 73 LEU A CA 1
ATOM 601 C C . LEU A 1 73 ? -11.739 -14.698 8.298 1.00 82.25 73 LEU A C 1
ATOM 603 O O . LEU A 1 73 ? -11.926 -14.376 9.474 1.00 82.25 73 LEU A O 1
ATOM 607 N N . ASP A 1 74 ? -12.250 -15.764 7.724 1.00 78.31 74 ASP A N 1
ATOM 608 C CA . ASP A 1 74 ? -13.025 -16.832 8.337 1.00 78.31 74 ASP A CA 1
ATOM 609 C C . ASP A 1 74 ? -12.302 -17.526 9.498 1.00 78.31 74 ASP A C 1
ATOM 611 O O . ASP A 1 74 ? -11.074 -17.750 9.409 1.00 78.31 74 ASP A O 1
#

Foldseek 3Di:
DDDDPDDPDPCVVDDPDDDDPDPLRVLLVVQLVVQVVVDEEEDEPCQPVDPPDNSSRVVSCVVSVRHYDYDYDD

Secondary structure (DSSP, 8-state):
-----S-S-TTTT-------SSHHHHHHHHHHHHHHTT--EEEETTTT--SSS--SSHHHHHHTT--EEEE---

Radius of gyration: 17.66 Å; chains: 1; bounding box: 26×27×52 Å

Sequence (74 aa):
MIIEKKQQDPLRYAFGWLYFDSARAGLKRVLRAEAKRGRKILVPAYVGQSSREGSGVFDPIRETRTPFRFYRLD

pLDDT: mean 85.43, std 10.1, range [49.56, 96.12]